Protein AF-A0A951PWQ6-F1 (afdb_monomer)

Nearest PDB structures (foldseek):
  5in1-assembly1_B  TM=7.664E-01  e=2.122E-02  Oryza sativa
  1sgd-assembly1_E  TM=6.499E-01  e=2.130E+00  Streptomyces griseus
  3cpf-assembly1_A  TM=5.714E-01  e=3.818E+00  Homo sapiens
  2dmo-assembly1_A  TM=4.977E-01  e=9.710E+00  Homo sapiens

Sequence (72 aa):
MITNILSMPKFSQGQKVVFVGGEGIIKNYRPESDSWVYLVEMPLRPKQNIDRVGYETMLWLSESEISEIFKT

Structure (mmCIF, N/CA/C/O backbone):
data_AF-A0A951PWQ6-F1
#
_entry.id   AF-A0A951PWQ6-F1
#
loop_
_atom_site.group_PDB
_atom_site.id
_atom_site.type_symbol
_atom_site.label_atom_id
_atom_site.label_alt_id
_atom_site.label_comp_id
_atom_site.label_asym_id
_atom_site.label_entity_id
_atom_site.label_seq_id
_atom_site.pdbx_PDB_ins_code
_atom_site.Cartn_x
_atom_site.Cartn_y
_atom_site.Cartn_z
_atom_site.occupancy
_atom_site.B_iso_or_equiv
_atom_site.auth_seq_id
_atom_site.auth_comp_id
_atom_site.auth_asym_id
_atom_site.auth_atom_id
_atom_site.pdbx_PDB_model_num
ATOM 1 N N . MET A 1 1 ? 27.390 -5.843 -16.971 1.00 40.53 1 MET A N 1
ATOM 2 C CA . MET A 1 1 ? 26.452 -5.847 -15.830 1.00 40.53 1 MET A CA 1
ATOM 3 C C . MET A 1 1 ? 25.112 -5.378 -16.359 1.00 40.53 1 MET A C 1
ATOM 5 O O . MET A 1 1 ? 25.041 -4.248 -16.818 1.00 40.53 1 MET A O 1
ATOM 9 N N . ILE A 1 2 ? 24.107 -6.251 -16.416 1.00 49.97 2 ILE A N 1
ATOM 10 C CA . ILE A 1 2 ? 22.747 -5.840 -16.777 1.00 49.97 2 ILE A CA 1
ATOM 11 C C . ILE A 1 2 ? 22.148 -5.140 -15.557 1.00 49.97 2 ILE A C 1
ATOM 13 O O . ILE A 1 2 ? 21.795 -5.774 -14.569 1.00 49.97 2 ILE A O 1
ATOM 17 N N . THR A 1 3 ? 22.123 -3.812 -15.565 1.00 55.03 3 THR A N 1
ATOM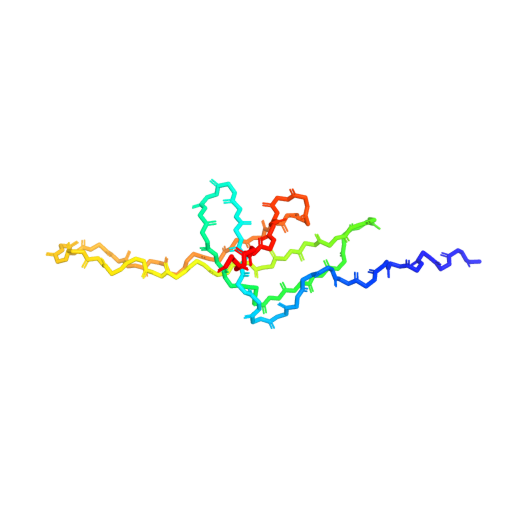 18 C CA . THR A 1 3 ? 21.309 -3.062 -14.610 1.00 55.03 3 THR A CA 1
ATOM 19 C C . THR A 1 3 ? 19.862 -3.286 -15.016 1.00 55.03 3 THR A C 1
ATOM 21 O O . THR A 1 3 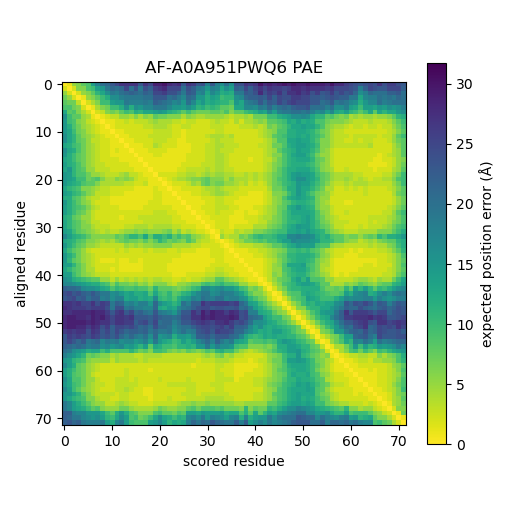? 19.393 -2.643 -15.955 1.00 55.03 3 THR A O 1
ATOM 24 N N . ASN A 1 4 ? 19.182 -4.235 -14.365 1.00 59.94 4 ASN A N 1
ATOM 25 C CA . ASN A 1 4 ? 17.730 -4.336 -14.449 1.00 59.94 4 ASN A CA 1
ATOM 26 C C . ASN A 1 4 ? 17.205 -3.020 -13.869 1.00 59.94 4 ASN A C 1
ATOM 28 O O . ASN A 1 4 ? 17.221 -2.814 -12.655 1.00 59.94 4 ASN A O 1
ATOM 32 N N . ILE A 1 5 ? 16.888 -2.073 -14.749 1.00 61.00 5 ILE A N 1
ATOM 33 C CA . ILE A 1 5 ? 16.202 -0.836 -14.400 1.00 61.00 5 ILE A CA 1
ATOM 34 C C . ILE A 1 5 ? 14.818 -1.256 -13.927 1.00 61.00 5 ILE A C 1
ATOM 36 O O . ILE A 1 5 ? 13.889 -1.362 -14.721 1.00 61.00 5 ILE A O 1
ATOM 40 N N . LEU A 1 6 ? 14.714 -1.587 -12.639 1.00 67.06 6 LEU A N 1
ATOM 41 C CA . LEU A 1 6 ? 13.436 -1.801 -11.980 1.00 67.06 6 LEU A CA 1
ATOM 42 C C . LEU A 1 6 ? 12.581 -0.577 -12.294 1.00 67.06 6 LEU A C 1
ATOM 44 O O . LEU A 1 6 ? 12.968 0.554 -11.983 1.00 67.06 6 L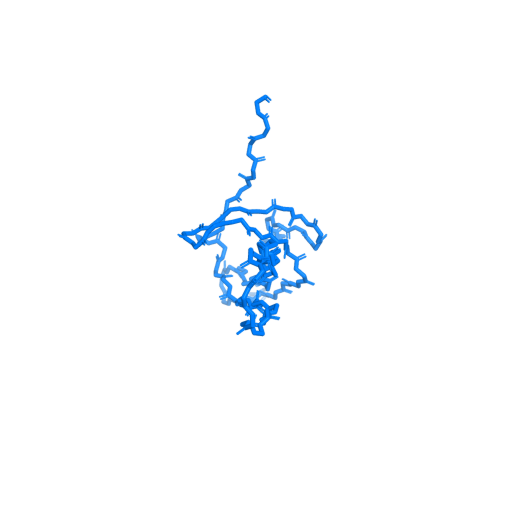EU A O 1
ATOM 48 N N . SER A 1 7 ? 11.466 -0.813 -12.986 1.00 75.00 7 SER A N 1
ATOM 49 C CA . SER A 1 7 ? 10.504 0.238 -13.308 1.00 75.00 7 SER A CA 1
ATOM 50 C C . SER A 1 7 ? 10.112 0.955 -12.021 1.00 75.00 7 SER A C 1
ATOM 52 O O . SER A 1 7 ? 10.088 0.332 -10.963 1.00 75.00 7 SER A O 1
ATOM 54 N N . MET A 1 8 ? 9.847 2.261 -12.078 1.00 85.06 8 MET A N 1
ATOM 55 C CA . MET A 1 8 ? 9.402 2.999 -10.891 1.00 85.06 8 MET A CA 1
ATOM 56 C C . MET A 1 8 ? 8.186 2.309 -10.249 1.00 85.06 8 MET A C 1
ATOM 58 O O . MET A 1 8 ? 7.366 1.745 -10.978 1.00 85.06 8 MET A O 1
ATOM 62 N N . PRO A 1 9 ? 8.062 2.352 -8.910 1.00 89.69 9 PRO A N 1
ATOM 63 C CA . PRO A 1 9 ? 6.922 1.759 -8.226 1.00 89.69 9 PRO A CA 1
ATOM 64 C C . PRO A 1 9 ? 5.635 2.404 -8.735 1.00 89.69 9 PRO A C 1
ATOM 66 O O . PRO A 1 9 ? 5.536 3.630 -8.836 1.00 89.69 9 PRO A O 1
ATOM 69 N N . LYS A 1 10 ? 4.642 1.574 -9.050 1.00 91.06 10 LYS A N 1
ATOM 70 C CA . LYS A 1 10 ? 3.334 2.024 -9.525 1.00 91.06 10 LYS A CA 1
ATOM 71 C C . LYS A 1 10 ? 2.554 2.790 -8.457 1.00 91.06 10 LYS A C 1
ATOM 73 O O . LYS A 1 10 ? 1.809 3.706 -8.791 1.00 91.06 10 LYS A O 1
ATOM 78 N N . PHE A 1 11 ? 2.727 2.428 -7.186 1.00 92.69 11 PHE A N 1
ATOM 79 C CA . PHE A 1 11 ? 2.030 3.055 -6.063 1.00 92.69 11 PHE A CA 1
ATOM 80 C C . PHE A 1 11 ? 3.004 3.760 -5.118 1.00 92.69 11 PHE A C 1
ATOM 82 O O . PHE A 1 11 ? 4.117 3.296 -4.880 1.00 92.69 11 PHE A O 1
ATOM 89 N N . SER A 1 12 ? 2.576 4.879 -4.540 1.00 92.88 12 SER A N 1
ATOM 90 C CA . SER A 1 12 ? 3.381 5.666 -3.597 1.00 92.88 12 SER A CA 1
ATOM 91 C C . SER A 1 12 ? 2.925 5.493 -2.150 1.00 92.88 12 SER A C 1
ATOM 93 O O . SER A 1 12 ? 1.764 5.199 -1.873 1.00 92.88 12 SER A O 1
ATOM 95 N N . GLN A 1 13 ? 3.829 5.734 -1.198 1.00 94.06 13 GLN A N 1
ATOM 96 C CA . GLN A 1 13 ? 3.486 5.771 0.224 1.00 94.06 13 GLN A CA 1
ATOM 97 C C . GLN A 1 13 ? 2.396 6.824 0.495 1.00 94.06 13 GLN A C 1
ATOM 99 O O . GLN A 1 13 ? 2.463 7.946 0.001 1.00 94.06 13 GLN A O 1
ATOM 104 N N . GLY A 1 14 ? 1.390 6.463 1.290 1.00 92.25 14 GLY A N 1
ATOM 105 C CA . GLY A 1 14 ? 0.212 7.280 1.587 1.00 92.25 14 GLY A CA 1
ATOM 106 C C . GLY A 1 14 ? -0.921 7.148 0.566 1.00 92.25 14 GLY A C 1
ATOM 107 O O . GLY A 1 14 ? -2.017 7.649 0.816 1.00 92.25 14 GLY A O 1
ATOM 108 N N . GLN A 1 15 ? -0.703 6.457 -0.556 1.00 93.00 15 GLN A N 1
ATOM 109 C CA . GLN A 1 15 ? -1.743 6.225 -1.554 1.00 93.00 15 GLN A CA 1
ATOM 110 C C . GLN A 1 15 ? -2.775 5.216 -1.044 1.00 93.00 15 GLN A C 1
ATOM 112 O O . GLN A 1 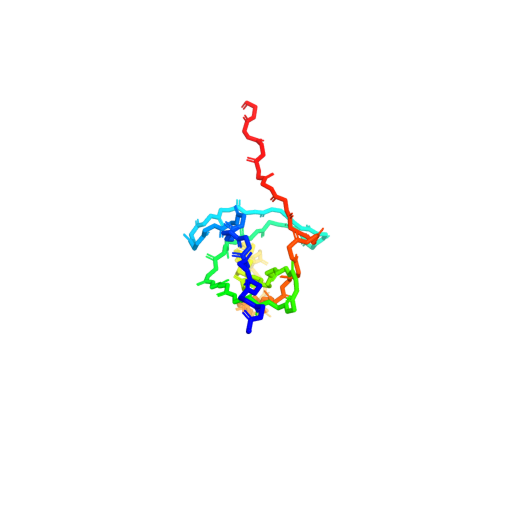15 ? -2.423 4.182 -0.473 1.00 93.00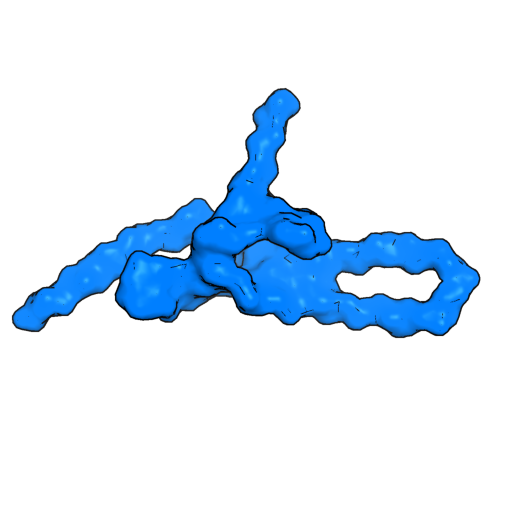 15 GLN A O 1
ATOM 117 N N . LYS A 1 16 ? -4.059 5.514 -1.267 1.00 92.94 16 LYS A N 1
ATOM 118 C CA . LYS A 1 16 ? -5.157 4.587 -0.981 1.00 92.94 16 LYS A CA 1
ATOM 119 C C . LYS A 1 16 ? -5.345 3.642 -2.169 1.00 92.94 16 LYS A C 1
ATOM 121 O O . LYS A 1 16 ? -5.407 4.091 -3.313 1.00 92.94 16 LYS A O 1
ATOM 126 N N . VAL A 1 17 ? -5.444 2.352 -1.886 1.00 93.56 17 VAL A N 1
ATOM 127 C CA . VAL A 1 17 ? -5.522 1.280 -2.881 1.00 93.56 17 VAL A CA 1
ATOM 128 C C . VAL A 1 17 ? -6.606 0.270 -2.518 1.00 93.56 17 VAL A C 1
ATOM 130 O O . VAL A 1 17 ? -7.042 0.204 -1.366 1.00 93.56 17 VAL A O 1
ATOM 133 N N . VAL A 1 18 ? -7.020 -0.531 -3.496 1.00 92.94 18 VAL A N 1
ATOM 134 C CA . VAL A 1 18 ? -7.909 -1.684 -3.308 1.00 92.94 18 VAL A CA 1
ATOM 135 C C . VAL A 1 18 ? -7.184 -2.979 -3.644 1.00 92.94 18 VAL A C 1
ATOM 137 O O . VAL A 1 18 ? -6.304 -2.998 -4.499 1.00 92.94 18 VAL A O 1
ATOM 140 N N . PHE A 1 19 ? -7.560 -4.059 -2.977 1.00 91.81 19 PHE A N 1
ATOM 141 C CA . PHE A 1 19 ? -7.060 -5.414 -3.202 1.00 91.81 19 PHE A CA 1
ATOM 142 C C . PHE A 1 19 ? -8.156 -6.419 -2.810 1.00 91.81 19 PHE A C 1
ATOM 144 O O . PHE A 1 19 ? -9.210 -6.038 -2.296 1.00 91.81 19 PHE A O 1
ATOM 151 N N . VAL A 1 20 ? -7.929 -7.719 -3.019 1.00 86.62 20 VAL A N 1
ATOM 152 C CA . VAL A 1 20 ? -8.946 -8.779 -2.814 1.00 86.62 20 VAL A CA 1
ATOM 153 C C . VAL A 1 20 ? -9.515 -8.832 -1.377 1.00 86.62 20 VAL A C 1
ATOM 155 O O . VAL A 1 20 ? -10.621 -9.325 -1.171 1.00 86.62 20 VAL A O 1
ATOM 158 N N . GLY A 1 21 ? -8.825 -8.272 -0.377 1.00 82.88 21 GLY A N 1
ATOM 159 C CA . GLY A 1 21 ? -9.291 -8.200 1.017 1.00 82.88 21 GLY A CA 1
ATOM 160 C C . GLY A 1 21 ? -9.979 -6.890 1.426 1.00 82.88 21 GLY A C 1
ATOM 161 O O . GLY A 1 21 ? -10.456 -6.789 2.558 1.00 82.88 21 GLY A O 1
ATOM 162 N N . GLY A 1 22 ? -10.053 -5.891 0.543 1.00 88.31 22 GLY A N 1
ATOM 163 C CA . GLY A 1 22 ? -10.680 -4.599 0.820 1.00 88.31 22 GLY A CA 1
ATOM 164 C C . GLY A 1 22 ? -9.839 -3.411 0.362 1.00 88.31 22 GLY A C 1
ATOM 165 O O . GLY A 1 22 ? -9.137 -3.470 -0.642 1.00 88.31 22 GLY A O 1
ATOM 166 N N . GLU A 1 23 ? -9.940 -2.307 1.096 1.00 90.81 23 GLU A N 1
ATOM 167 C CA . GLU A 1 23 ? -9.183 -1.085 0.829 1.00 90.81 23 GLU A CA 1
ATOM 168 C C . GLU A 1 23 ? -8.100 -0.891 1.889 1.00 90.81 23 GLU A C 1
ATOM 170 O O . GLU A 1 23 ? -8.282 -1.255 3.053 1.00 90.81 23 GLU A O 1
ATOM 175 N N . GLY A 1 24 ? -6.993 -0.263 1.509 1.00 91.50 24 GLY A N 1
ATOM 176 C CA . GLY A 1 24 ? -5.905 0.048 2.426 1.00 91.50 24 GLY A CA 1
ATOM 177 C C . GLY A 1 24 ? -5.056 1.220 1.955 1.00 91.50 24 GLY A C 1
ATOM 178 O O . GLY A 1 24 ? -5.328 1.830 0.921 1.00 91.50 24 GLY A O 1
ATOM 179 N N . ILE A 1 25 ? -4.044 1.558 2.745 1.00 93.56 25 ILE A N 1
ATOM 180 C CA . ILE A 1 25 ? -3.109 2.654 2.486 1.00 93.56 25 ILE A CA 1
ATOM 181 C C . ILE A 1 25 ? -1.703 2.075 2.375 1.00 93.56 25 ILE A C 1
ATOM 183 O O . ILE A 1 25 ? -1.272 1.331 3.256 1.00 93.56 25 ILE A O 1
ATOM 187 N N . ILE A 1 26 ? -0.966 2.440 1.327 1.00 94.94 26 ILE A N 1
ATOM 188 C CA . ILE A 1 26 ? 0.438 2.048 1.182 1.00 94.94 26 ILE A CA 1
ATOM 189 C C . ILE A 1 26 ? 1.267 2.713 2.285 1.00 94.94 26 ILE A C 1
ATOM 191 O O . ILE A 1 26 ? 1.302 3.938 2.397 1.00 94.94 26 ILE A O 1
ATOM 195 N N . LYS A 1 27 ? 1.971 1.922 3.089 1.00 94.56 27 LYS A N 1
ATOM 196 C CA . LYS A 1 27 ? 2.898 2.400 4.126 1.00 94.56 27 LYS A CA 1
ATOM 197 C C . LYS A 1 27 ? 4.356 2.238 3.750 1.00 94.56 27 LYS A C 1
ATOM 199 O O . LYS A 1 27 ? 5.183 2.968 4.278 1.00 94.56 27 LYS A O 1
ATOM 204 N N . ASN A 1 28 ? 4.673 1.295 2.872 1.00 94.25 28 ASN A N 1
ATOM 205 C CA . ASN A 1 28 ? 6.027 1.068 2.383 1.00 94.25 28 ASN A CA 1
ATOM 206 C C . ASN A 1 28 ? 5.977 0.266 1.075 1.00 94.25 28 ASN A C 1
ATOM 208 O O . ASN A 1 28 ? 4.942 -0.315 0.750 1.00 94.25 28 ASN A O 1
ATOM 212 N N . TYR A 1 29 ? 7.085 0.203 0.349 1.00 94.50 29 TYR A N 1
ATOM 213 C CA . TYR A 1 29 ? 7.255 -0.661 -0.810 1.00 94.50 29 TYR A CA 1
ATOM 214 C C . TYR A 1 29 ? 8.726 -1.021 -1.000 1.00 94.50 29 TYR A C 1
ATOM 216 O O . TYR A 1 29 ? 9.626 -0.261 -0.644 1.00 94.50 29 TYR A O 1
ATOM 224 N N . ARG A 1 30 ? 8.979 -2.192 -1.576 1.00 93.06 30 ARG A N 1
ATOM 225 C CA . ARG A 1 30 ? 10.330 -2.642 -1.921 1.00 93.06 30 ARG A CA 1
ATOM 226 C C . ARG A 1 30 ? 10.315 -3.387 -3.256 1.00 93.06 30 ARG A C 1
ATOM 228 O O . ARG A 1 30 ? 9.297 -4.000 -3.587 1.00 93.06 30 ARG A O 1
ATOM 235 N N . PRO A 1 31 ? 11.422 -3.347 -4.010 1.00 90.75 31 PRO A N 1
ATOM 236 C CA . PRO A 1 31 ? 11.530 -4.118 -5.238 1.00 90.75 31 PRO A CA 1
ATOM 237 C C . PRO A 1 31 ? 11.565 -5.622 -4.929 1.00 90.75 31 PRO A C 1
ATOM 239 O O . PRO A 1 31 ? 12.181 -6.047 -3.948 1.00 90.75 31 PRO A O 1
ATOM 242 N N . GLU A 1 32 ? 10.930 -6.424 -5.780 1.00 88.88 32 GLU A N 1
ATOM 243 C CA . GLU A 1 32 ? 10.913 -7.886 -5.710 1.00 88.88 32 GLU A CA 1
ATOM 244 C C . GLU A 1 32 ? 11.067 -8.493 -7.112 1.00 88.88 32 GLU A C 1
ATOM 246 O O . GLU A 1 32 ? 10.140 -8.469 -7.916 1.00 88.88 32 GLU A O 1
ATOM 251 N N . SER A 1 33 ? 12.244 -9.065 -7.387 1.00 83.25 33 SER A N 1
ATOM 252 C CA . SER A 1 33 ? 12.648 -9.667 -8.672 1.00 83.25 33 SER A CA 1
ATOM 253 C C . SER A 1 33 ? 12.440 -8.767 -9.903 1.00 83.25 33 SER A C 1
ATOM 255 O O . SER A 1 33 ? 13.397 -8.136 -10.346 1.00 83.25 33 SER A O 1
ATOM 257 N N . ASP A 1 34 ? 11.217 -8.703 -10.435 1.00 83.81 34 ASP A N 1
ATOM 258 C CA . ASP A 1 34 ? 10.826 -7.913 -11.617 1.00 83.81 34 ASP A CA 1
ATOM 259 C C . ASP A 1 34 ? 9.585 -7.028 -11.365 1.00 83.81 34 ASP A C 1
ATOM 261 O O . ASP A 1 34 ? 9.034 -6.415 -12.272 1.00 83.81 34 ASP A O 1
ATOM 265 N N . SER A 1 35 ? 9.123 -6.952 -10.117 1.00 88.62 35 SER A N 1
ATOM 266 C CA . SER A 1 35 ? 7.966 -6.157 -9.710 1.00 88.62 35 SER A CA 1
ATOM 267 C C . SER A 1 35 ? 8.218 -5.506 -8.345 1.00 88.62 35 SER A C 1
ATOM 269 O O . SER A 1 35 ? 9.355 -5.409 -7.873 1.00 88.62 35 SER A O 1
ATOM 271 N N . TRP A 1 36 ? 7.154 -5.028 -7.714 1.00 93.12 36 TRP A N 1
ATOM 272 C CA . TRP A 1 36 ? 7.171 -4.375 -6.416 1.00 93.12 36 TRP A CA 1
ATOM 273 C C . TRP A 1 36 ? 6.222 -5.088 -5.465 1.00 93.12 36 TRP A C 1
ATOM 275 O O . TRP A 1 36 ? 5.136 -5.525 -5.847 1.00 93.12 36 TRP A O 1
ATOM 285 N N . VAL A 1 37 ? 6.622 -5.164 -4.201 1.00 94.69 37 VAL A N 1
ATOM 286 C CA . VAL A 1 37 ? 5.719 -5.530 -3.112 1.00 94.69 37 VAL A CA 1
ATOM 287 C C . VAL A 1 37 ? 5.479 -4.318 -2.239 1.00 94.69 37 VAL A C 1
ATOM 289 O O . VAL A 1 37 ? 6.391 -3.532 -1.963 1.00 94.69 37 VAL A O 1
ATOM 292 N N . TYR A 1 38 ? 4.243 -4.181 -1.787 1.00 95.50 38 TYR A N 1
ATOM 293 C CA . TYR A 1 38 ? 3.771 -3.025 -1.055 1.00 95.50 38 TYR A CA 1
ATOM 294 C C . TYR A 1 38 ? 3.242 -3.458 0.303 1.00 95.50 38 TYR A C 1
ATOM 296 O O . TYR A 1 38 ? 2.484 -4.420 0.419 1.00 95.50 38 TYR A O 1
ATOM 304 N N . LEU A 1 39 ? 3.635 -2.723 1.336 1.00 95.06 39 LEU A N 1
ATOM 305 C CA . LEU A 1 39 ? 3.069 -2.845 2.665 1.00 95.06 39 LEU A CA 1
ATOM 306 C C . LEU A 1 39 ? 1.788 -2.021 2.711 1.00 95.06 39 LEU A C 1
ATOM 308 O O . LEU A 1 39 ? 1.837 -0.795 2.616 1.00 95.06 39 LEU A O 1
ATOM 312 N N . VAL A 1 40 ? 0.656 -2.689 2.871 1.00 93.38 40 VAL A N 1
ATOM 313 C CA . VAL A 1 40 ? -0.669 -2.077 2.917 1.00 93.38 40 VAL A CA 1
ATOM 314 C C . VAL A 1 40 ? -1.210 -2.150 4.336 1.00 93.38 40 VAL A C 1
ATOM 316 O O . VAL A 1 40 ? -1.307 -3.224 4.923 1.00 93.38 40 VAL A O 1
ATOM 319 N N . GLU A 1 41 ? -1.576 -0.998 4.886 1.00 91.69 41 GLU A N 1
ATOM 320 C CA . GLU A 1 41 ? -2.291 -0.886 6.155 1.00 91.69 41 GLU A CA 1
ATOM 321 C C . GLU A 1 41 ? -3.792 -0.792 5.889 1.00 91.69 41 GLU A C 1
ATOM 323 O O . GLU A 1 41 ? -4.254 0.091 5.161 1.00 91.69 41 GLU A O 1
ATOM 328 N N . MET A 1 42 ? -4.562 -1.695 6.490 1.00 87.25 42 MET A N 1
ATOM 329 C CA . MET A 1 42 ? -6.019 -1.657 6.411 1.00 87.25 42 MET A CA 1
ATOM 330 C C . MET A 1 42 ? -6.574 -0.756 7.521 1.00 87.25 42 MET A C 1
ATOM 332 O O . MET A 1 42 ? -6.260 -0.990 8.693 1.00 87.25 42 MET A O 1
ATOM 336 N N . PRO A 1 43 ? -7.425 0.242 7.207 1.00 71.94 43 PRO A N 1
ATOM 337 C CA . PRO A 1 43 ? -8.064 1.039 8.239 1.00 71.94 43 PRO A CA 1
ATOM 338 C C . PRO A 1 43 ? -8.950 0.140 9.105 1.00 71.94 43 PRO A C 1
ATOM 340 O O . PRO A 1 43 ? -9.750 -0.655 8.601 1.00 71.94 43 PRO A O 1
ATOM 343 N N . LEU A 1 44 ? -8.821 0.283 10.425 1.00 68.81 44 LEU A N 1
ATOM 344 C CA . LEU A 1 44 ? -9.699 -0.379 11.379 1.00 68.81 44 LEU A CA 1
ATOM 345 C C . LEU A 1 44 ? -11.141 0.022 11.066 1.00 68.81 44 LEU A C 1
ATOM 347 O O . LEU A 1 44 ? -11.520 1.186 11.209 1.00 68.81 44 LEU A O 1
ATOM 351 N N . ARG A 1 45 ? -11.974 -0.941 10.658 1.00 60.09 45 ARG A N 1
ATOM 352 C CA . ARG A 1 45 ? -13.417 -0.697 10.648 1.00 60.09 45 ARG A CA 1
ATOM 353 C C . ARG A 1 45 ? -13.819 -0.384 12.092 1.00 60.09 45 ARG A C 1
ATOM 355 O O . ARG A 1 45 ? -13.457 -1.173 12.972 1.00 60.09 45 ARG A O 1
ATOM 362 N N . PRO A 1 46 ? -14.526 0.730 12.362 1.00 53.75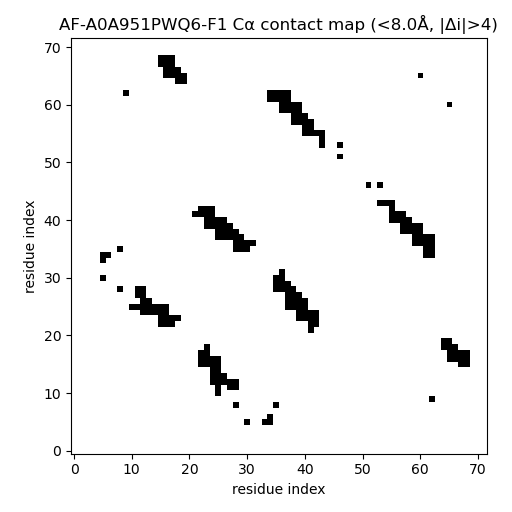 46 PRO A N 1
ATOM 363 C CA . PRO A 1 46 ? -14.957 1.053 13.711 1.00 53.75 46 PRO A CA 1
ATOM 364 C C . PRO A 1 46 ? -15.778 -0.121 14.231 1.00 53.75 46 PRO A C 1
ATOM 366 O O . PRO A 1 46 ? -16.817 -0.493 13.683 1.00 53.75 46 PRO A O 1
ATOM 369 N N . LYS A 1 47 ? -15.226 -0.779 15.246 1.00 49.00 47 LYS A N 1
ATOM 370 C CA . LYS A 1 47 ? -15.837 -1.928 15.891 1.00 49.00 47 LYS A CA 1
ATOM 371 C C . LYS A 1 47 ? -17.148 -1.446 16.498 1.00 49.00 47 LYS A C 1
ATOM 373 O O . LYS A 1 47 ? -17.130 -0.576 17.365 1.00 49.00 47 LYS A O 1
ATOM 378 N N . GLN A 1 48 ? -18.278 -2.008 16.082 1.00 50.06 48 GLN A N 1
ATOM 379 C CA . GLN A 1 48 ? -19.497 -1.900 16.876 1.00 50.06 48 GLN A CA 1
ATOM 380 C C . GLN A 1 48 ? -19.253 -2.628 18.208 1.00 50.06 48 GLN A C 1
ATOM 382 O O . GLN A 1 48 ? -19.338 -3.846 18.280 1.00 50.06 48 GLN A O 1
ATOM 387 N N . ASN A 1 49 ? -18.833 -1.862 19.214 1.00 49.62 49 ASN A N 1
ATOM 388 C CA . ASN A 1 49 ? -19.172 -1.959 20.634 1.00 49.62 49 ASN A CA 1
ATOM 389 C C . ASN A 1 49 ? -19.192 -3.340 21.328 1.00 49.62 49 ASN A C 1
ATOM 391 O O . ASN A 1 49 ? -19.993 -3.526 22.235 1.00 49.62 49 ASN A O 1
ATOM 395 N N . ILE A 1 50 ? -18.344 -4.305 20.949 1.00 52.53 50 ILE A N 1
ATOM 396 C CA . ILE A 1 50 ? -18.075 -5.498 21.774 1.00 52.53 50 ILE A CA 1
ATOM 397 C C . ILE A 1 50 ? -16.600 -5.901 21.626 1.00 52.53 50 ILE A C 1
ATOM 399 O O . ILE A 1 50 ? -16.173 -6.387 20.577 1.00 52.53 50 ILE A O 1
ATOM 403 N N . ASP A 1 51 ? -15.846 -5.618 22.689 1.00 50.03 51 ASP A N 1
ATOM 404 C CA . ASP A 1 51 ? -14.620 -6.268 23.180 1.00 50.03 51 ASP A CA 1
ATOM 405 C C . ASP A 1 51 ? -13.867 -7.180 22.208 1.00 50.03 51 ASP A C 1
ATOM 407 O O . ASP A 1 51 ? -13.819 -8.402 22.337 1.00 50.03 51 ASP A O 1
ATOM 411 N N . ARG A 1 52 ? -13.288 -6.607 21.159 1.00 51.84 52 ARG A N 1
ATOM 412 C CA . ARG A 1 52 ? -12.492 -7.404 20.236 1.00 51.84 52 ARG A CA 1
ATOM 413 C C . ARG A 1 52 ? -11.363 -6.480 19.789 1.00 51.84 52 ARG A C 1
ATOM 415 O O . ARG A 1 52 ? -11.588 -5.506 19.075 1.00 51.84 52 ARG A O 1
ATOM 422 N N . VAL A 1 53 ? -10.157 -6.736 20.293 1.00 52.16 53 VAL A N 1
ATOM 423 C CA . VAL A 1 53 ? -8.935 -5.966 20.006 1.00 52.16 53 VAL A CA 1
ATOM 424 C C . VAL A 1 53 ? -8.838 -5.733 18.496 1.00 52.16 53 VAL A C 1
ATOM 426 O O . VAL A 1 53 ? -8.959 -6.667 17.698 1.00 52.16 53 VAL A O 1
ATOM 429 N N . GLY A 1 54 ? -8.781 -4.469 18.084 1.00 50.22 54 GLY A N 1
ATOM 430 C CA . GLY A 1 54 ? -8.544 -4.099 16.695 1.00 50.22 54 GLY A CA 1
ATOM 431 C C . GLY A 1 54 ? -7.053 -4.205 16.438 1.00 50.22 54 GLY A C 1
ATOM 432 O O . GLY A 1 54 ? -6.317 -3.326 16.857 1.00 50.22 54 GLY A O 1
ATOM 433 N N . TYR A 1 55 ? -6.603 -5.286 15.805 1.00 54.19 55 TYR A N 1
ATOM 434 C CA . TYR A 1 55 ? -5.248 -5.322 15.268 1.00 54.19 55 TYR A CA 1
ATOM 435 C C . TYR A 1 55 ? -5.252 -4.513 13.973 1.00 54.19 55 TYR A C 1
ATOM 437 O O . TYR A 1 55 ? -5.904 -4.908 13.001 1.00 54.19 55 TYR A O 1
ATOM 445 N N . GLU A 1 56 ? -4.556 -3.377 13.964 1.00 64.94 56 GLU A N 1
ATOM 446 C CA . GLU A 1 56 ? -4.097 -2.758 12.721 1.00 64.94 56 GLU A CA 1
ATOM 447 C C . GLU A 1 56 ? -3.408 -3.850 11.900 1.00 64.94 56 GLU A C 1
ATOM 449 O O . GLU A 1 56 ? -2.388 -4.410 12.304 1.00 64.94 56 GLU A O 1
ATOM 454 N N . THR A 1 57 ? -4.037 -4.250 10.795 1.00 78.31 57 THR A N 1
ATOM 455 C CA . THR A 1 57 ? -3.519 -5.336 9.964 1.00 78.31 57 THR A CA 1
ATOM 456 C C . THR A 1 57 ? -2.691 -4.714 8.856 1.00 78.31 57 THR A C 1
ATOM 458 O O . THR A 1 57 ? -3.216 -4.010 7.991 1.00 78.31 57 THR A O 1
ATOM 461 N N . MET A 1 58 ? -1.388 -4.971 8.916 1.00 87.75 58 MET A N 1
ATOM 462 C CA . MET A 1 58 ? -0.441 -4.655 7.858 1.00 87.75 58 MET A CA 1
ATOM 463 C C . MET A 1 58 ? -0.168 -5.918 7.044 1.00 87.75 58 MET A C 1
ATOM 465 O O . MET A 1 58 ? 0.118 -6.972 7.612 1.00 87.75 58 MET A O 1
ATOM 469 N N . LEU A 1 59 ? -0.251 -5.812 5.721 1.00 89.94 59 LEU A N 1
ATOM 470 C CA . LEU A 1 59 ? -0.071 -6.931 4.801 1.00 89.94 59 LEU A CA 1
ATOM 471 C C . LEU A 1 59 ? 0.928 -6.556 3.708 1.00 89.94 59 LEU A C 1
ATOM 473 O O . LEU A 1 59 ? 0.865 -5.454 3.171 1.00 89.94 59 LEU A O 1
ATOM 477 N N . TRP A 1 60 ? 1.826 -7.474 3.365 1.00 92.75 60 TRP A N 1
ATOM 478 C CA . TRP A 1 60 ? 2.630 -7.356 2.152 1.00 92.75 60 TRP A CA 1
ATOM 479 C C . TRP A 1 60 ? 1.860 -7.957 0.983 1.00 92.75 60 TRP A C 1
ATOM 481 O O . TRP A 1 60 ? 1.443 -9.110 1.061 1.00 92.75 60 TRP A O 1
ATOM 491 N N . LEU A 1 61 ? 1.673 -7.168 -0.069 1.00 93.69 61 LEU A N 1
ATOM 492 C CA . LEU A 1 61 ? 0.942 -7.541 -1.275 1.00 93.69 61 LEU A CA 1
ATOM 493 C C . LEU A 1 61 ? 1.806 -7.287 -2.506 1.00 93.69 61 LEU A C 1
ATOM 495 O O . LEU A 1 61 ? 2.519 -6.280 -2.570 1.00 93.69 61 LEU A O 1
ATOM 499 N N . SER A 1 62 ? 1.731 -8.178 -3.489 1.00 93.38 62 SER A N 1
ATOM 500 C CA . SER A 1 62 ? 2.387 -7.970 -4.781 1.00 93.38 62 SER A CA 1
ATOM 501 C C . SER A 1 62 ? 1.678 -6.877 -5.582 1.00 93.38 62 SER A C 1
ATOM 503 O O . SER A 1 62 ? 0.477 -6.663 -5.434 1.00 93.38 62 SER A O 1
ATOM 505 N N . GLU A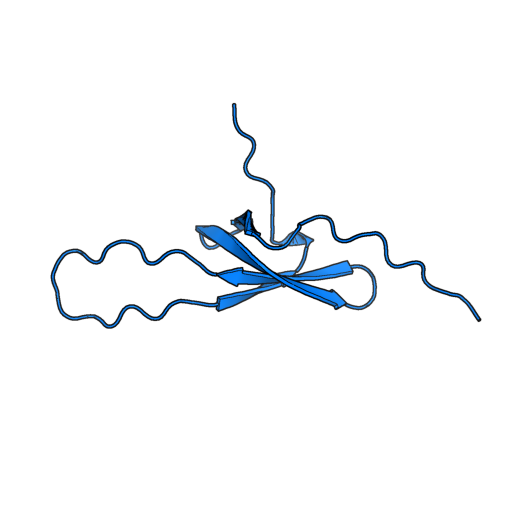 1 63 ? 2.398 -6.206 -6.482 1.00 92.25 63 GLU A N 1
ATOM 506 C CA . GLU A 1 63 ? 1.838 -5.159 -7.350 1.00 92.25 63 GLU A CA 1
ATOM 507 C C . GLU A 1 63 ? 0.568 -5.600 -8.093 1.00 92.25 63 GLU A C 1
ATOM 509 O O . GLU A 1 63 ? -0.375 -4.822 -8.221 1.00 92.25 63 GLU A O 1
ATOM 514 N N . SER A 1 64 ? 0.521 -6.863 -8.528 1.00 91.81 64 SER A N 1
ATOM 515 C CA . SER A 1 64 ? 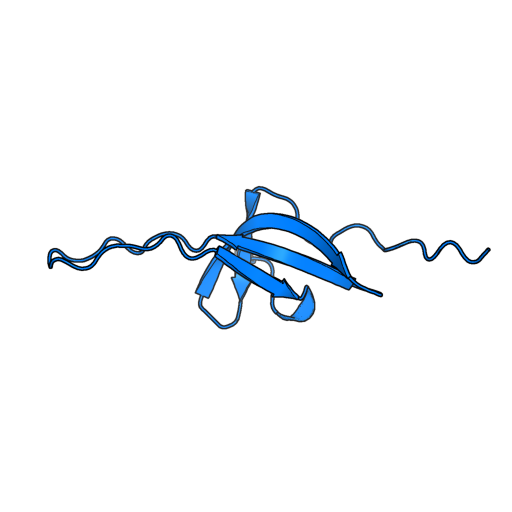-0.619 -7.470 -9.227 1.00 91.81 64 SER A CA 1
ATOM 516 C C . SER A 1 64 ? -1.861 -7.671 -8.353 1.00 91.81 64 SER A C 1
ATOM 518 O O . SER A 1 64 ? -2.953 -7.858 -8.882 1.00 91.81 64 SER A O 1
ATOM 520 N N . GLU A 1 65 ? -1.715 -7.661 -7.028 1.00 92.69 65 GLU A N 1
ATOM 521 C CA . GLU A 1 65 ? -2.825 -7.828 -6.082 1.00 92.69 65 GLU A CA 1
ATOM 522 C C . GLU A 1 65 ? -3.491 -6.495 -5.722 1.00 92.69 65 GLU A C 1
ATOM 524 O O . GLU A 1 65 ? -4.537 -6.482 -5.072 1.00 92.69 65 GLU A O 1
ATOM 529 N N . ILE A 1 66 ? -2.892 -5.378 -6.142 1.00 94.00 66 ILE A N 1
ATOM 530 C CA . ILE A 1 66 ? -3.265 -4.025 -5.745 1.00 94.00 66 ILE A CA 1
ATOM 531 C C . ILE A 1 66 ? -3.747 -3.242 -6.966 1.00 94.00 66 ILE A C 1
ATOM 533 O O . ILE A 1 66 ? -3.231 -3.363 -8.076 1.00 94.00 66 ILE A O 1
ATOM 537 N N . SER A 1 67 ? -4.760 -2.405 -6.777 1.00 94.12 67 SER A N 1
ATOM 538 C CA . SER A 1 67 ? -5.295 -1.513 -7.804 1.00 94.12 67 SER A CA 1
ATOM 539 C C . SER A 1 67 ? -5.583 -0.123 -7.245 1.00 94.12 67 SER A C 1
ATOM 541 O O . SER A 1 67 ? -5.838 0.056 -6.053 1.00 94.12 67 SER A O 1
ATOM 543 N N . GLU A 1 68 ? -5.531 0.884 -8.115 1.00 90.25 68 GLU A N 1
ATOM 544 C CA . GLU A 1 68 ? 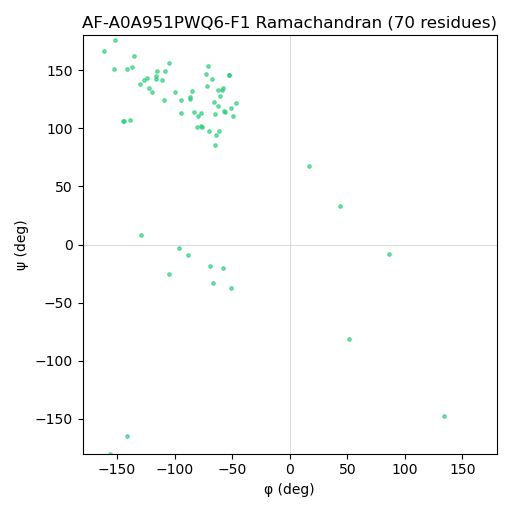-5.870 2.258 -7.749 1.00 90.25 68 GLU A CA 1
ATOM 545 C C . GLU A 1 68 ? -7.379 2.411 -7.551 1.00 90.25 68 GLU A C 1
ATOM 547 O O . GLU A 1 68 ? -8.187 1.788 -8.243 1.00 90.25 68 GLU A O 1
ATOM 552 N N . ILE A 1 69 ? -7.770 3.282 -6.622 1.00 84.12 69 ILE A N 1
ATOM 553 C CA . ILE A 1 69 ? -9.166 3.697 -6.495 1.00 84.12 69 ILE A CA 1
ATOM 554 C C . ILE A 1 69 ? -9.441 4.711 -7.602 1.00 84.12 69 ILE A C 1
ATOM 556 O O . ILE A 1 69 ? -9.066 5.879 -7.489 1.00 84.12 69 ILE A O 1
ATOM 560 N N . PHE A 1 70 ? -10.110 4.281 -8.669 1.00 76.00 70 PHE A N 1
ATOM 561 C CA . PHE A 1 70 ? -10.662 5.208 -9.651 1.00 76.00 70 PHE A CA 1
ATOM 562 C C . PHE A 1 70 ? -11.751 6.048 -8.975 1.00 76.00 70 PHE A C 1
ATOM 564 O O . PHE A 1 70 ? -12.799 5.530 -8.589 1.00 76.00 70 PHE A O 1
ATOM 571 N N . LYS A 1 71 ? -11.509 7.353 -8.812 1.00 56.50 71 LYS A N 1
ATOM 572 C CA . LYS A 1 71 ? -12.574 8.303 -8.476 1.00 56.50 71 LYS A CA 1
ATOM 573 C C . LYS A 1 71 ? -13.331 8.640 -9.763 1.00 56.50 71 LYS A C 1
ATOM 575 O O . LYS A 1 71 ? -12.751 9.250 -10.656 1.00 56.50 71 LYS A O 1
ATOM 580 N N . THR A 1 72 ? -14.581 8.184 -9.857 1.00 46.62 72 THR A N 1
ATOM 581 C CA . THR A 1 72 ? -15.598 8.730 -10.776 1.00 46.62 72 THR A CA 1
ATOM 582 C C . THR A 1 72 ? -16.061 10.093 -10.282 1.00 46.62 72 THR A C 1
ATOM 584 O O . THR A 1 72 ? -16.126 10.263 -9.041 1.00 46.62 72 THR A O 1
#

pLDDT: mean 79.65, std 17.18, range [40.53, 95.5]

Organism: NCBI:txid287848

Secondary structure (DSSP, 8-state):
-----PPPPSS-TT-EEEETTEEEEEEEEEEETTEEEEEEEEP-----SS------EEEEEEGGGEEE----

Mean predicted aligned error: 8.8 Å

Solvent-accessible surface area (backbone atoms only — not comparable to full-atom values): 4702 Å² total; per-residue (Å²): 133,86,77,79,76,72,71,77,73,93,72,55,72,73,39,61,33,34,38,96,92,46,59,30,30,28,72,44,70,47,83,46,102,92,49,41,34,33,32,31,38,36,74,77,72,82,72,83,88,65,98,63,89,82,72,76,48,72,42,80,42,50,55,91,54,50,41,76,69,79,83,128

Radius of gyration: 14.92 Å; Cα contacts (8 Å, |Δi|>4): 113; chains: 1; bounding box: 46×18×40 Å

Foldseek 3Di:
DPPLPQPPAPDDAQAWKAFPVGIFGFHDWDDDDNFIKTWTWDPFDPDPPDDDDGDRDIDIDTPVRIGHPDDD